Protein AF-A0A949JIA8-F1 (afdb_monomer)

Structure (mmCIF, N/CA/C/O backbone):
data_AF-A0A949JIA8-F1
#
_entry.id   AF-A0A949JIA8-F1
#
loop_
_atom_site.group_PDB
_atom_site.id
_atom_site.type_symbol
_atom_site.label_atom_id
_atom_site.label_alt_id
_atom_site.label_comp_id
_atom_site.label_asym_id
_atom_site.label_entity_id
_atom_site.label_seq_id
_atom_site.pdbx_PDB_ins_code
_atom_site.Cartn_x
_atom_site.Cartn_y
_atom_site.Cartn_z
_atom_site.occupancy
_atom_site.B_iso_or_equiv
_atom_site.auth_seq_id
_atom_site.auth_comp_id
_atom_site.auth_asym_id
_atom_site.auth_atom_id
_atom_site.pdbx_PDB_model_num
ATOM 1 N N . MET A 1 1 ? -11.321 12.462 -4.643 1.00 48.06 1 MET A N 1
ATOM 2 C CA . MET A 1 1 ? -10.225 12.807 -3.706 1.00 48.06 1 MET A CA 1
ATOM 3 C C . MET A 1 1 ? -9.293 11.621 -3.452 1.00 48.06 1 MET A C 1
ATOM 5 O O . MET A 1 1 ? -8.139 11.735 -3.814 1.00 48.06 1 MET A O 1
ATOM 9 N N . LEU A 1 2 ? -9.768 10.472 -2.946 1.00 48.75 2 LEU A N 1
ATOM 10 C CA . LEU A 1 2 ? -8.940 9.263 -2.719 1.00 48.75 2 LEU A CA 1
ATOM 11 C C . LEU A 1 2 ? -8.238 8.728 -3.985 1.00 48.75 2 LEU A C 1
ATOM 13 O O . LEU A 1 2 ? -7.047 8.453 -3.949 1.00 48.75 2 LEU A O 1
ATOM 17 N N . PHE A 1 3 ? -8.948 8.689 -5.119 1.00 49.31 3 PHE A N 1
ATOM 18 C CA . PHE A 1 3 ? -8.374 8.350 -6.431 1.00 49.31 3 PHE A CA 1
ATOM 19 C C . PHE A 1 3 ? -7.180 9.247 -6.804 1.00 49.31 3 PHE A C 1
ATOM 21 O O . PHE A 1 3 ? -6.133 8.763 -7.211 1.00 49.31 3 PHE A O 1
ATOM 28 N N . LEU A 1 4 ? -7.312 10.560 -6.581 1.00 50.59 4 LEU A N 1
ATOM 29 C CA . LEU A 1 4 ? -6.259 11.535 -6.871 1.00 50.59 4 LEU A CA 1
ATOM 30 C C . LEU A 1 4 ? -5.041 11.364 -5.959 1.00 50.59 4 LEU A C 1
ATOM 32 O O . LEU A 1 4 ? -3.936 11.565 -6.429 1.00 50.59 4 LEU A O 1
ATOM 36 N N . VAL A 1 5 ? -5.210 10.971 -4.693 1.00 57.28 5 VAL A N 1
ATOM 37 C CA . VAL A 1 5 ? -4.082 10.751 -3.766 1.00 57.28 5 VAL A CA 1
ATOM 38 C C . VAL A 1 5 ? -3.214 9.578 -4.223 1.00 57.28 5 VAL A C 1
ATOM 40 O O . VAL A 1 5 ? -1.993 9.696 -4.257 1.00 57.28 5 VAL A O 1
ATOM 43 N N . VAL A 1 6 ? -3.838 8.477 -4.645 1.00 55.75 6 VAL A N 1
ATOM 44 C CA . VAL A 1 6 ? -3.121 7.299 -5.154 1.00 55.75 6 VAL A CA 1
ATOM 45 C C . VAL A 1 6 ? -2.468 7.579 -6.505 1.00 55.75 6 VAL A C 1
ATOM 47 O O . VAL A 1 6 ? -1.308 7.227 -6.716 1.00 55.75 6 VAL A O 1
ATOM 50 N N . CYS A 1 7 ? -3.168 8.280 -7.398 1.00 53.34 7 CYS A N 1
ATOM 51 C CA . CYS A 1 7 ? -2.590 8.728 -8.658 1.00 53.34 7 CYS A CA 1
ATOM 52 C C . CYS A 1 7 ? -1.411 9.686 -8.420 1.00 53.34 7 CYS A C 1
ATOM 54 O O . CYS A 1 7 ? -0.359 9.501 -9.007 1.00 53.34 7 CYS A O 1
ATOM 56 N N . VAL A 1 8 ? -1.516 10.658 -7.512 1.00 54.25 8 VAL A N 1
ATOM 57 C CA . VAL A 1 8 ? -0.422 11.601 -7.206 1.00 54.25 8 VAL A CA 1
ATOM 58 C C . VAL A 1 8 ? 0.787 10.909 -6.562 1.00 54.25 8 VAL A C 1
ATOM 60 O O . VAL A 1 8 ? 1.900 11.386 -6.746 1.00 54.25 8 VAL A O 1
ATOM 63 N N . GLY A 1 9 ? 0.604 9.784 -5.863 1.00 54.06 9 GLY A N 1
ATOM 64 C CA . GLY A 1 9 ? 1.711 8.981 -5.328 1.00 54.06 9 GLY A CA 1
ATOM 65 C C . GLY A 1 9 ? 2.430 8.122 -6.376 1.00 54.06 9 GLY A C 1
ATOM 66 O O . GLY A 1 9 ? 3.646 7.998 -6.324 1.00 54.06 9 GLY A O 1
ATOM 67 N N . SER A 1 10 ? 1.697 7.564 -7.345 1.00 54.56 10 SER A N 1
ATOM 68 C CA . SER A 1 10 ? 2.227 6.618 -8.349 1.00 54.56 10 SER A CA 1
ATOM 69 C C . SER A 1 10 ? 2.618 7.262 -9.690 1.00 54.56 10 SER A C 1
ATOM 71 O O . SER A 1 10 ? 3.460 6.736 -10.419 1.00 54.56 10 SER A O 1
ATOM 73 N N . ILE A 1 11 ? 2.055 8.431 -10.018 1.00 56.16 11 ILE A N 1
ATOM 74 C CA . ILE A 1 11 ? 2.352 9.193 -11.242 1.00 56.16 11 ILE A CA 1
ATOM 75 C C . ILE A 1 11 ? 3.787 9.749 -11.267 1.00 56.16 11 ILE A C 1
ATOM 77 O O . ILE A 1 11 ? 4.413 9.643 -12.318 1.00 56.16 11 ILE A O 1
ATOM 81 N N . PRO A 1 12 ? 4.362 10.315 -10.187 1.00 56.94 12 PRO A N 1
ATOM 82 C CA . PRO A 1 12 ? 5.738 10.813 -10.210 1.00 56.94 12 PRO A CA 1
ATOM 83 C C . PRO A 1 12 ? 6.752 9.706 -10.503 1.00 56.94 12 PRO A C 1
ATOM 85 O O . PRO A 1 12 ? 7.654 9.913 -11.314 1.00 56.94 12 PRO A O 1
ATOM 88 N N . SER A 1 13 ? 6.554 8.519 -9.919 1.00 56.00 13 SER A N 1
ATOM 89 C CA . SER A 1 13 ? 7.356 7.322 -10.186 1.00 56.00 13 SER A CA 1
ATOM 90 C C . SER A 1 13 ? 7.270 6.943 -11.666 1.00 56.00 13 SER A C 1
ATOM 92 O O . SER A 1 13 ? 8.297 6.744 -12.306 1.00 56.00 13 SER A O 1
ATOM 94 N N . MET A 1 14 ? 6.065 6.956 -12.248 1.00 58.00 14 MET A N 1
ATOM 95 C CA . MET A 1 14 ? 5.831 6.673 -13.669 1.00 58.00 14 MET A CA 1
ATOM 96 C C . MET A 1 14 ? 6.398 7.751 -14.619 1.00 58.00 14 MET A C 1
ATOM 98 O O . MET A 1 14 ? 6.914 7.427 -15.687 1.00 58.00 14 MET A O 1
ATOM 102 N N . LEU A 1 15 ? 6.341 9.034 -14.254 1.00 58.91 15 LEU A N 1
ATOM 103 C CA . LEU A 1 15 ? 6.844 10.139 -15.080 1.00 58.91 15 LEU A CA 1
ATOM 104 C C . LEU A 1 15 ? 8.374 10.228 -15.064 1.00 58.91 15 LEU A C 1
ATOM 106 O O . LEU A 1 15 ? 8.983 10.399 -16.118 1.00 58.91 15 LEU A O 1
ATOM 110 N N . LEU A 1 16 ? 9.006 10.046 -13.900 1.00 60.19 16 LEU A N 1
ATOM 111 C CA . LEU A 1 16 ? 10.465 9.899 -13.797 1.00 60.19 16 LEU A CA 1
ATOM 112 C C . LEU A 1 16 ? 10.954 8.660 -14.561 1.00 60.19 16 LEU A C 1
ATOM 114 O O . LEU A 1 16 ? 12.045 8.653 -15.130 1.00 60.19 16 LEU A O 1
ATOM 118 N N . PHE A 1 17 ? 10.121 7.623 -14.615 1.00 57.09 17 PHE A N 1
ATOM 119 C CA . PHE A 1 17 ? 10.389 6.367 -15.300 1.00 57.09 17 PHE A CA 1
ATOM 120 C C . PHE A 1 17 ? 10.308 6.451 -16.835 1.00 57.09 17 PHE A C 1
ATOM 122 O O . PHE A 1 17 ? 11.038 5.734 -17.519 1.00 57.09 17 PHE A O 1
ATOM 129 N N . LEU A 1 18 ? 9.501 7.356 -17.394 1.00 59.12 18 LEU A N 1
ATOM 130 C CA . LEU A 1 18 ? 9.379 7.585 -18.843 1.00 59.12 18 LEU A CA 1
ATOM 131 C C . LEU A 1 18 ? 10.398 8.591 -19.409 1.00 59.12 18 LEU A C 1
ATOM 133 O O . LEU A 1 18 ? 10.367 8.893 -20.598 1.00 59.12 18 LEU A O 1
ATOM 137 N N . ALA A 1 19 ? 11.324 9.103 -18.596 1.00 63.78 19 ALA A N 1
ATOM 138 C CA . ALA A 1 19 ? 12.181 10.236 -18.949 1.00 63.78 19 ALA A CA 1
ATOM 139 C C . ALA A 1 19 ? 13.267 9.975 -20.025 1.00 63.78 19 ALA A C 1
ATOM 141 O O . ALA A 1 19 ? 14.107 10.845 -20.238 1.00 63.78 19 ALA A O 1
ATOM 142 N N . SER A 1 20 ? 13.295 8.819 -20.711 1.00 63.31 20 SER A N 1
ATOM 143 C CA . SER A 1 20 ? 14.191 8.619 -21.869 1.00 63.31 20 SER A CA 1
ATOM 144 C C . SER A 1 20 ? 13.420 8.528 -23.18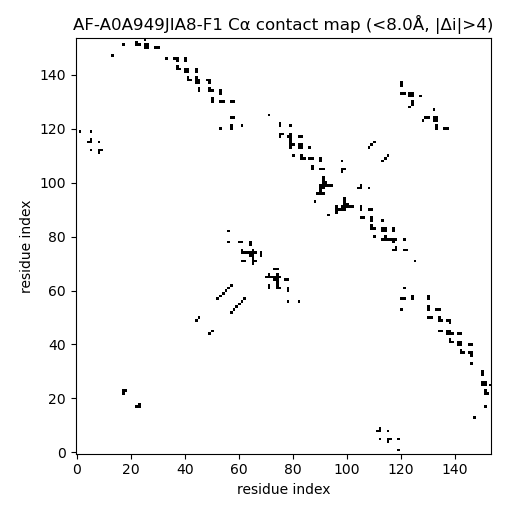4 1.00 63.31 20 SER A C 1
ATOM 146 O O . SER A 1 20 ? 12.416 7.826 -23.277 1.00 63.31 20 SER A O 1
ATOM 148 N N . GLU A 1 21 ? 13.933 9.183 -24.228 1.00 63.59 21 GLU A N 1
ATOM 149 C CA . GLU A 1 21 ? 13.304 9.227 -25.559 1.00 63.59 21 GLU A CA 1
ATOM 150 C C . GLU A 1 21 ? 13.044 7.829 -26.147 1.00 63.59 21 GLU A C 1
ATOM 152 O O . GLU A 1 21 ? 11.975 7.572 -26.697 1.00 63.59 21 GLU A O 1
ATOM 157 N N . SER A 1 22 ? 13.963 6.882 -25.925 1.00 67.69 22 SER A N 1
ATOM 158 C CA . SER A 1 22 ? 13.813 5.478 -26.339 1.00 67.69 22 SER A CA 1
ATOM 159 C C . SER A 1 22 ? 12.608 4.767 -25.707 1.00 67.69 22 SER A C 1
ATOM 161 O O . SER A 1 22 ? 11.966 3.935 -26.347 1.00 67.69 22 SER A O 1
ATOM 163 N N . ARG A 1 23 ? 12.261 5.110 -24.459 1.00 69.25 23 ARG A N 1
ATOM 164 C CA . ARG A 1 23 ? 11.122 4.526 -23.735 1.00 69.25 23 ARG A CA 1
ATOM 165 C C . ARG A 1 23 ? 9.791 5.065 -24.252 1.00 69.25 23 ARG A C 1
ATOM 167 O O . ARG A 1 23 ? 8.817 4.319 -24.325 1.00 69.25 23 ARG A O 1
ATOM 174 N N . ILE A 1 24 ? 9.763 6.329 -24.673 1.00 70.44 24 ILE A N 1
ATOM 175 C CA . ILE A 1 24 ? 8.584 6.959 -25.282 1.00 70.44 24 ILE A CA 1
ATOM 176 C C . ILE A 1 24 ? 8.259 6.300 -26.629 1.00 70.44 24 ILE A C 1
ATOM 178 O O . ILE A 1 24 ? 7.097 6.002 -26.908 1.00 70.44 24 ILE A O 1
ATOM 182 N N . GLU A 1 25 ? 9.269 6.011 -27.451 1.00 72.50 25 GLU A N 1
ATOM 183 C CA . GLU A 1 25 ? 9.066 5.361 -28.750 1.00 72.50 25 GLU A CA 1
ATOM 184 C C . GLU A 1 25 ? 8.513 3.929 -28.605 1.00 72.50 25 GLU A C 1
ATOM 186 O O . GLU A 1 25 ? 7.538 3.567 -29.273 1.00 72.50 25 GLU A O 1
ATOM 191 N N . ASN A 1 26 ? 9.075 3.129 -27.690 1.00 72.75 26 ASN A N 1
ATOM 192 C CA . ASN A 1 26 ? 8.585 1.774 -27.399 1.00 72.75 26 ASN A CA 1
ATOM 193 C C . ASN A 1 26 ? 7.161 1.786 -26.824 1.00 72.75 26 ASN A C 1
ATOM 195 O O . ASN A 1 26 ? 6.344 0.919 -27.164 1.00 72.75 26 ASN A O 1
ATOM 199 N N . PHE A 1 27 ? 6.834 2.808 -26.027 1.00 72.38 27 PHE A N 1
ATOM 200 C CA . PHE A 1 27 ? 5.487 3.024 -25.516 1.00 72.38 27 PHE A CA 1
ATOM 201 C C . PHE A 1 27 ? 4.470 3.255 -26.635 1.00 72.38 27 PHE A C 1
ATOM 203 O O . PHE A 1 27 ? 3.462 2.549 -26.704 1.00 72.38 27 PHE A O 1
ATOM 210 N N . ILE A 1 28 ? 4.756 4.180 -27.555 1.00 75.00 28 ILE A N 1
ATOM 211 C CA . ILE A 1 28 ? 3.870 4.483 -28.689 1.00 75.00 28 ILE A CA 1
ATOM 212 C C . ILE A 1 28 ? 3.655 3.236 -29.555 1.00 75.00 28 ILE A C 1
ATOM 214 O O . ILE A 1 28 ? 2.518 2.922 -29.910 1.00 75.00 28 ILE A O 1
ATOM 218 N N . LYS A 1 29 ? 4.718 2.476 -29.849 1.00 79.94 29 LYS A N 1
ATOM 219 C CA . LYS A 1 29 ? 4.624 1.247 -30.657 1.00 79.94 29 LYS A CA 1
ATOM 220 C C . LYS A 1 29 ? 3.755 0.170 -30.005 1.00 79.94 29 LYS A C 1
ATOM 222 O O . LYS A 1 29 ? 3.089 -0.579 -30.715 1.00 79.94 29 LYS A O 1
ATOM 227 N N . SER A 1 30 ? 3.717 0.111 -28.676 1.00 79.38 30 SER A N 1
ATOM 228 C CA . SER A 1 30 ? 3.021 -0.941 -27.922 1.00 79.38 30 SER A CA 1
ATOM 229 C C . SER A 1 30 ? 1.652 -0.519 -27.379 1.00 79.38 30 SER A C 1
ATOM 231 O O . SER A 1 30 ? 0.978 -1.328 -26.743 1.00 79.38 30 SER A O 1
ATOM 233 N N . ILE A 1 31 ? 1.203 0.716 -27.637 1.00 80.50 31 ILE A N 1
ATOM 234 C CA . ILE A 1 31 ? -0.027 1.280 -27.053 1.00 80.50 31 ILE A CA 1
ATOM 235 C C . ILE A 1 31 ? -1.280 0.441 -27.357 1.00 80.50 31 ILE A C 1
ATOM 237 O O . ILE A 1 31 ? -2.172 0.310 -26.523 1.00 80.50 31 ILE A O 1
ATOM 241 N N . HIS A 1 32 ? -1.315 -0.201 -28.527 1.00 83.06 32 HIS A N 1
ATOM 242 C CA . HIS A 1 32 ? -2.406 -1.076 -28.957 1.00 83.06 32 HIS A CA 1
A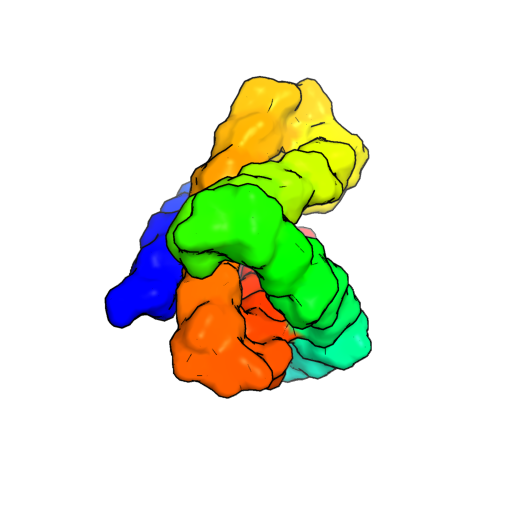TOM 243 C C . HIS A 1 32 ? -2.521 -2.364 -28.123 1.00 83.06 32 HIS A C 1
ATOM 245 O O . HIS A 1 32 ? -3.580 -2.986 -28.101 1.00 83.06 32 HIS A O 1
ATOM 251 N N . LEU A 1 33 ? -1.455 -2.758 -27.417 1.00 84.44 33 LEU A N 1
ATOM 252 C CA . LEU A 1 33 ? -1.442 -3.920 -26.527 1.00 84.44 33 LEU A CA 1
ATOM 253 C C . LEU A 1 33 ? -1.941 -3.584 -25.117 1.00 84.44 33 LEU A C 1
ATOM 255 O O . LEU A 1 33 ? -2.299 -4.504 -24.381 1.00 84.44 33 LEU A O 1
ATOM 259 N N . ILE A 1 34 ? -2.005 -2.297 -24.742 1.00 83.25 34 ILE A N 1
ATOM 260 C CA . ILE A 1 34 ? -2.421 -1.855 -23.399 1.00 83.25 34 ILE A CA 1
ATOM 261 C C . ILE A 1 34 ? -3.775 -2.439 -22.996 1.00 83.25 34 ILE A C 1
ATOM 263 O O . ILE A 1 34 ? -3.841 -2.992 -21.901 1.00 83.25 34 ILE A O 1
ATOM 267 N N . PRO A 1 35 ? -4.842 -2.388 -23.822 1.00 87.31 35 PRO A N 1
ATOM 268 C CA . PRO A 1 35 ? -6.145 -2.885 -23.388 1.00 87.31 35 PRO A CA 1
ATOM 269 C C . PRO A 1 35 ? -6.115 -4.372 -23.025 1.00 87.31 35 PRO A C 1
ATOM 271 O O . PRO A 1 35 ? -6.722 -4.778 -22.034 1.00 87.31 35 PRO A O 1
ATOM 274 N N . LEU A 1 36 ? -5.374 -5.180 -23.790 1.00 89.38 36 LEU A N 1
ATOM 275 C CA . LEU A 1 36 ? -5.245 -6.612 -23.541 1.00 89.38 36 LEU A CA 1
ATOM 276 C C . LEU A 1 36 ? -4.378 -6.891 -22.308 1.00 89.38 36 LEU A C 1
ATOM 278 O O . LEU A 1 36 ? -4.811 -7.625 -21.421 1.00 89.38 36 LEU A O 1
ATOM 282 N N . ILE A 1 37 ? -3.184 -6.290 -22.233 1.00 88.69 37 ILE A N 1
ATOM 283 C CA . ILE A 1 37 ? -2.250 -6.473 -21.110 1.00 88.69 37 ILE A CA 1
ATOM 284 C C . ILE A 1 37 ? -2.910 -6.037 -19.804 1.00 88.69 37 ILE A C 1
ATOM 286 O O . ILE A 1 37 ? -2.908 -6.798 -18.840 1.00 88.69 37 ILE A O 1
ATOM 290 N N . PHE A 1 38 ? -3.535 -4.859 -19.795 1.00 91.31 38 PHE A N 1
ATOM 291 C CA . PHE A 1 38 ? -4.229 -4.335 -18.628 1.00 91.31 38 PHE A CA 1
ATOM 292 C C . PHE A 1 38 ? -5.362 -5.261 -18.190 1.00 91.31 38 PHE A C 1
ATOM 294 O O . PHE A 1 38 ? -5.451 -5.584 -17.013 1.00 91.31 38 PHE A O 1
ATOM 301 N N . SER A 1 39 ? -6.203 -5.731 -19.117 1.00 92.56 39 SER A N 1
ATOM 302 C CA . SER A 1 39 ? -7.336 -6.601 -18.771 1.00 92.56 39 SER A CA 1
ATOM 303 C C . SER A 1 39 ? -6.878 -7.923 -18.155 1.00 92.56 39 SER A C 1
ATOM 305 O O . SER A 1 39 ? -7.436 -8.368 -17.153 1.00 92.56 39 SER A O 1
ATOM 307 N N . VAL A 1 40 ? -5.837 -8.541 -18.722 1.00 93.38 40 VAL A N 1
ATOM 308 C CA . VAL A 1 40 ? -5.274 -9.792 -18.196 1.00 93.38 40 VAL A CA 1
ATOM 309 C C . VAL A 1 40 ? -4.611 -9.560 -16.837 1.00 93.38 40 VAL A C 1
ATOM 311 O O . VAL A 1 40 ? -4.882 -10.307 -15.898 1.00 93.38 40 VAL A O 1
ATOM 314 N N . ALA A 1 41 ? -3.796 -8.509 -16.706 1.00 93.12 41 ALA A N 1
ATOM 315 C CA . ALA A 1 41 ? -3.138 -8.157 -15.451 1.00 93.12 41 ALA A CA 1
ATOM 316 C C . ALA A 1 41 ? -4.153 -7.813 -14.353 1.00 93.12 41 ALA A C 1
ATOM 318 O O . ALA A 1 41 ? -3.994 -8.251 -13.220 1.00 93.12 41 ALA A O 1
ATOM 319 N N . PHE A 1 42 ? -5.231 -7.106 -14.696 1.00 95.38 42 PHE A N 1
ATOM 320 C CA . PHE A 1 42 ? -6.310 -6.760 -13.777 1.00 95.38 42 PHE A CA 1
ATOM 321 C C . PHE A 1 42 ? -7.030 -7.997 -13.258 1.00 95.38 42 PHE A C 1
ATOM 323 O O . PHE A 1 42 ? -7.212 -8.128 -12.053 1.00 95.38 42 PHE A O 1
ATOM 330 N N . LEU A 1 43 ? -7.414 -8.925 -14.139 1.00 96.44 43 LEU A N 1
ATOM 331 C CA . LEU A 1 43 ? -8.068 -10.164 -13.716 1.00 96.44 43 LEU A CA 1
ATOM 332 C C . LEU A 1 43 ? -7.151 -11.009 -12.831 1.00 96.44 43 LEU A C 1
ATOM 334 O O . LEU A 1 43 ? -7.604 -11.543 -11.820 1.00 96.44 43 LEU A O 1
ATOM 338 N N . PHE A 1 44 ? -5.867 -11.098 -13.183 1.00 95.31 44 PHE A N 1
ATOM 339 C CA . PHE A 1 44 ? -4.881 -11.817 -12.385 1.00 95.31 44 PHE A CA 1
ATOM 340 C C . PHE A 1 44 ? -4.686 -11.175 -11.005 1.00 95.31 44 PHE A C 1
ATOM 342 O O . PHE A 1 44 ? -4.775 -11.867 -9.993 1.00 95.31 44 PHE A O 1
ATOM 349 N N . ALA A 1 45 ? -4.488 -9.855 -10.953 1.00 94.88 45 ALA A N 1
ATOM 350 C CA . ALA A 1 45 ? -4.326 -9.110 -9.709 1.00 94.88 45 ALA A CA 1
ATOM 351 C C . ALA A 1 45 ? -5.584 -9.197 -8.835 1.00 94.88 45 ALA A C 1
ATOM 353 O O . ALA A 1 45 ? -5.488 -9.454 -7.638 1.00 94.88 45 ALA A O 1
ATOM 354 N N . PHE A 1 46 ? -6.771 -9.060 -9.434 1.00 96.62 46 PHE A N 1
ATOM 355 C CA . PHE A 1 46 ? -8.044 -9.111 -8.719 1.00 96.62 46 PHE A CA 1
ATOM 356 C C . PHE A 1 46 ? -8.297 -10.480 -8.088 1.00 96.62 46 PHE A C 1
ATOM 358 O O . PHE A 1 46 ? -8.606 -10.559 -6.902 1.00 96.62 46 PHE A O 1
ATOM 365 N N . LEU A 1 47 ? -8.154 -11.558 -8.865 1.00 94.44 47 LEU 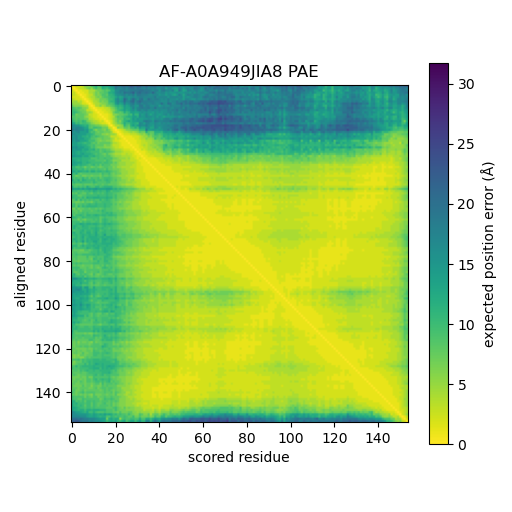A N 1
ATOM 366 C CA . LEU A 1 47 ? -8.441 -12.917 -8.399 1.00 94.44 47 LEU A CA 1
ATOM 367 C C . LEU A 1 47 ? -7.336 -13.503 -7.511 1.00 94.44 47 LEU A C 1
ATOM 369 O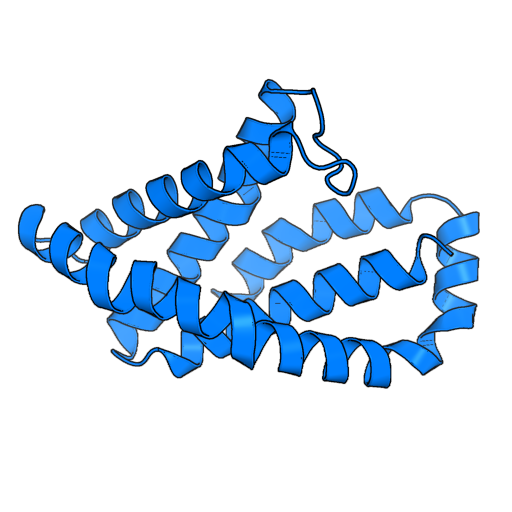 O . LEU A 1 47 ? -7.603 -14.445 -6.767 1.00 94.44 47 LEU A O 1
ATOM 373 N N . GLY A 1 48 ? -6.115 -12.976 -7.605 1.00 94.56 48 GLY A N 1
ATOM 374 C CA . GLY A 1 48 ? -4.976 -13.385 -6.793 1.00 94.56 48 GLY A CA 1
ATOM 375 C C . GLY A 1 48 ? -4.734 -12.430 -5.621 1.00 94.56 48 GLY A C 1
ATOM 376 O O . GLY A 1 48 ? -5.466 -12.490 -4.627 1.00 94.56 48 GLY A O 1
ATOM 377 N N . PRO A 1 49 ? -3.697 -11.576 -5.703 1.00 93.56 49 PRO A N 1
ATOM 378 C CA . PRO A 1 49 ? -3.217 -10.798 -4.566 1.00 93.56 49 PRO A CA 1
ATOM 379 C C . PRO A 1 49 ? -4.286 -9.869 -3.989 1.00 93.56 49 PRO A C 1
ATOM 381 O O . PRO A 1 49 ? -4.509 -9.911 -2.782 1.00 93.56 49 PRO A O 1
ATOM 384 N N . ALA A 1 50 ? -5.038 -9.132 -4.813 1.00 96.50 50 ALA A N 1
ATOM 385 C CA . ALA A 1 50 ? -5.935 -8.087 -4.326 1.00 96.50 50 ALA A CA 1
ATOM 386 C C . ALA A 1 50 ? -7.001 -8.616 -3.356 1.00 96.50 50 ALA A C 1
ATOM 388 O O . ALA A 1 50 ? -7.129 -8.103 -2.249 1.00 96.50 50 ALA A O 1
ATOM 389 N N . ILE A 1 51 ? -7.752 -9.667 -3.708 1.00 96.62 51 ILE A N 1
ATOM 390 C CA . ILE A 1 51 ? -8.755 -10.225 -2.782 1.00 96.62 51 ILE A CA 1
ATOM 391 C C . ILE A 1 51 ? -8.086 -10.763 -1.514 1.00 96.62 51 ILE A C 1
ATOM 393 O O . ILE A 1 51 ? -8.583 -10.519 -0.414 1.00 96.62 51 ILE A O 1
ATOM 397 N N . THR A 1 52 ? -6.975 -11.491 -1.649 1.00 97.56 52 THR A N 1
ATOM 398 C CA . THR A 1 52 ? -6.323 -12.130 -0.497 1.00 97.56 52 THR A CA 1
ATOM 399 C C . THR A 1 52 ? -5.718 -11.119 0.475 1.00 97.56 52 THR A C 1
ATOM 401 O O . THR A 1 52 ? -5.917 -11.234 1.688 1.00 97.56 52 THR A O 1
ATOM 404 N N . GLU A 1 53 ? -5.046 -10.095 -0.042 1.00 97.69 53 GLU A N 1
ATOM 405 C CA . GLU A 1 53 ? -4.439 -9.033 0.749 1.00 97.69 53 GLU A CA 1
ATOM 406 C C . GLU A 1 53 ? -5.504 -8.134 1.364 1.00 97.69 53 GLU A C 1
ATOM 408 O O . GLU A 1 53 ? -5.470 -7.884 2.570 1.00 97.69 53 GLU A O 1
ATOM 413 N N . GLU A 1 54 ? -6.505 -7.702 0.590 1.00 97.88 54 GLU A N 1
ATOM 414 C CA . GLU A 1 54 ? -7.586 -6.885 1.138 1.00 97.88 54 GLU A CA 1
ATOM 415 C C . GLU A 1 54 ? -8.371 -7.637 2.211 1.00 97.88 54 GLU A C 1
ATOM 417 O O . GLU A 1 54 ? -8.690 -7.064 3.252 1.00 97.88 54 GLU A O 1
ATOM 422 N N . PHE A 1 55 ? -8.623 -8.933 2.036 1.00 98.12 55 PHE A N 1
ATOM 423 C CA . PHE A 1 55 ? -9.247 -9.734 3.082 1.00 98.12 55 PHE A CA 1
ATOM 424 C C . PHE A 1 55 ? -8.399 -9.764 4.363 1.00 98.12 55 PHE A C 1
ATOM 426 O O . PHE A 1 55 ? -8.906 -9.471 5.449 1.00 98.12 55 PHE A O 1
ATOM 433 N N . PHE A 1 56 ? -7.105 -10.072 4.255 1.00 98.50 56 PHE A N 1
ATOM 434 C CA . PHE A 1 56 ? -6.226 -10.157 5.420 1.00 98.50 56 PHE A CA 1
ATOM 435 C C . PHE A 1 56 ? -6.074 -8.808 6.130 1.00 98.50 56 PHE A C 1
ATOM 437 O O . PHE A 1 56 ? -6.334 -8.693 7.331 1.00 98.50 56 PHE A O 1
ATOM 444 N N . PHE A 1 57 ? -5.678 -7.768 5.402 1.00 98.50 57 PHE A N 1
ATOM 445 C CA . PHE A 1 57 ? -5.385 -6.478 6.006 1.00 98.50 57 PHE A CA 1
ATOM 446 C C . PHE A 1 57 ? -6.659 -5.753 6.448 1.00 98.50 57 PHE A C 1
ATOM 448 O O . PHE A 1 57 ? -6.637 -5.095 7.486 1.00 98.50 57 PHE A O 1
ATOM 455 N N . ARG A 1 58 ? -7.776 -5.852 5.708 1.00 98.00 58 ARG A N 1
ATOM 456 C CA . ARG A 1 58 ? -8.967 -5.019 5.970 1.00 98.00 58 ARG A CA 1
ATOM 457 C C . ARG A 1 58 ? -9.993 -5.795 6.783 1.00 98.00 58 ARG A C 1
ATOM 459 O O . ARG A 1 58 ? -10.320 -5.384 7.891 1.00 98.00 58 ARG A O 1
ATOM 466 N N . ALA A 1 59 ? -10.447 -6.943 6.291 1.00 97.38 59 ALA A N 1
ATOM 467 C CA . ALA A 1 59 ? -11.500 -7.689 6.980 1.00 97.38 59 ALA A CA 1
ATOM 468 C C . ALA A 1 59 ? -11.029 -8.325 8.301 1.00 97.38 59 ALA A C 1
ATOM 470 O O . ALA A 1 59 ? -11.832 -8.474 9.221 1.00 97.38 59 ALA A O 1
ATOM 471 N N . LEU A 1 60 ? -9.744 -8.686 8.423 1.00 98.25 60 LEU A N 1
ATOM 472 C CA . LEU A 1 60 ? -9.211 -9.305 9.643 1.00 98.25 60 LEU A CA 1
ATOM 473 C C . LEU A 1 60 ? -8.387 -8.344 10.502 1.00 98.25 60 LEU A C 1
ATOM 475 O O . LEU A 1 60 ? -8.715 -8.120 11.670 1.00 98.25 60 LEU A O 1
ATOM 479 N N . LEU A 1 61 ? -7.284 -7.819 9.967 1.00 98.56 61 LEU A N 1
ATOM 480 C CA . LEU A 1 61 ? -6.311 -7.090 10.775 1.00 98.56 61 LEU A CA 1
ATOM 481 C C . LEU A 1 61 ? -6.832 -5.709 11.192 1.00 98.56 61 LEU A C 1
ATOM 483 O O . LEU A 1 61 ? -6.734 -5.359 12.369 1.00 98.56 61 LEU A O 1
ATOM 487 N N . LEU A 1 62 ? -7.424 -4.949 10.267 1.00 98.62 62 LEU A N 1
ATOM 488 C CA . LEU A 1 62 ? -7.952 -3.613 10.548 1.00 98.62 62 LEU A CA 1
ATOM 489 C C . LEU A 1 62 ? -9.080 -3.650 11.575 1.00 98.62 62 LEU A C 1
ATOM 491 O O . LEU A 1 62 ? -9.027 -2.873 12.523 1.00 98.62 62 LEU A O 1
ATOM 495 N N . GLU A 1 63 ? -10.033 -4.575 11.463 1.00 98.25 63 GLU A N 1
ATOM 496 C CA . GLU A 1 63 ? -11.102 -4.717 12.463 1.00 98.25 63 GLU A CA 1
ATOM 497 C C . GLU A 1 63 ? -10.543 -4.943 13.873 1.00 98.25 63 GLU A C 1
ATOM 499 O O . GLU A 1 63 ? -10.932 -4.266 14.825 1.00 98.25 63 GLU A O 1
ATOM 504 N N . ARG A 1 64 ? -9.561 -5.842 14.014 1.00 98.38 64 ARG A N 1
ATOM 505 C CA . ARG A 1 64 ? -8.930 -6.131 15.311 1.00 98.38 64 ARG A CA 1
ATOM 506 C C . ARG A 1 64 ? -8.163 -4.932 15.857 1.00 98.38 64 ARG A C 1
ATOM 508 O O . ARG A 1 64 ? -8.269 -4.626 17.043 1.00 98.38 64 ARG A O 1
ATOM 515 N N . MET A 1 65 ? -7.396 -4.249 15.009 1.00 98.56 65 MET A N 1
ATOM 516 C CA . MET A 1 65 ? -6.622 -3.079 15.426 1.00 98.56 65 MET A CA 1
ATOM 517 C C . MET A 1 65 ? -7.534 -1.912 15.800 1.00 98.56 65 MET A C 1
ATOM 519 O O . MET A 1 65 ? -7.319 -1.300 16.842 1.00 98.56 65 MET A O 1
ATOM 523 N N . ALA A 1 66 ? -8.578 -1.643 15.011 1.00 98.44 66 ALA A N 1
ATOM 524 C CA . ALA A 1 66 ? -9.559 -0.597 15.282 1.00 98.44 66 ALA A CA 1
ATOM 525 C C . ALA A 1 66 ? -10.293 -0.835 16.609 1.00 98.44 66 ALA A C 1
ATOM 527 O O . ALA A 1 66 ? -10.463 0.105 17.386 1.00 98.44 66 ALA A O 1
ATOM 528 N N . GLN A 1 67 ? -10.656 -2.086 16.910 1.00 98.31 67 GLN A N 1
ATOM 529 C CA . GLN A 1 67 ? -11.234 -2.470 18.202 1.00 98.31 67 GLN A CA 1
ATOM 530 C C . GLN A 1 67 ? -10.250 -2.270 19.359 1.00 98.31 67 GLN A C 1
ATOM 532 O O . GLN A 1 67 ? -10.620 -1.695 20.383 1.00 98.31 67 GLN A O 1
ATOM 537 N N . TYR A 1 68 ? -8.996 -2.700 19.195 1.00 98.31 68 TYR A N 1
ATOM 538 C CA . TYR A 1 68 ? -7.962 -2.571 20.222 1.00 98.31 68 TYR A CA 1
ATOM 539 C C . TYR A 1 68 ? -7.685 -1.104 20.586 1.00 98.31 68 TYR A C 1
ATOM 541 O O . TYR A 1 68 ? -7.659 -0.750 21.765 1.00 98.31 68 TYR A O 1
ATOM 549 N N . VAL A 1 69 ? -7.544 -0.232 19.584 1.00 98.19 69 VAL A N 1
ATOM 550 C CA . VAL A 1 69 ? -7.272 1.204 19.790 1.00 98.19 69 VAL A CA 1
ATOM 551 C C . VAL A 1 69 ? -8.533 2.057 19.937 1.00 98.19 69 VAL A C 1
ATOM 553 O O . VAL A 1 69 ? -8.430 3.261 20.164 1.00 98.19 69 VAL A O 1
ATOM 556 N N . LYS A 1 70 ? -9.720 1.451 19.808 1.00 98.19 70 LYS A N 1
ATOM 557 C CA . LYS A 1 70 ? -11.037 2.110 19.858 1.00 98.19 70 LYS A CA 1
ATOM 558 C C . LYS A 1 70 ? -11.175 3.273 18.864 1.00 98.19 70 LYS A C 1
ATOM 560 O O . LYS A 1 70 ? -11.787 4.293 19.171 1.00 98.19 70 LYS A O 1
ATOM 565 N N . SER A 1 71 ? -10.581 3.138 17.680 1.00 98.25 71 SER A N 1
ATOM 566 C CA . SER A 1 71 ? -10.621 4.154 16.625 1.00 98.25 71 SER A CA 1
ATOM 567 C C . SER A 1 71 ? -10.403 3.518 15.258 1.00 98.25 71 SER A C 1
ATOM 569 O O . SER A 1 71 ? -9.340 2.952 15.006 1.00 98.25 71 SER A O 1
ATOM 571 N N . ASP A 1 72 ? -11.376 3.674 14.355 1.00 98.00 72 ASP A N 1
ATOM 572 C CA . ASP A 1 72 ? -11.253 3.235 12.959 1.00 98.00 72 ASP A CA 1
ATOM 573 C C . ASP A 1 72 ? -10.022 3.867 12.296 1.00 98.00 72 ASP A C 1
ATOM 575 O O . ASP A 1 72 ? -9.226 3.175 11.667 1.00 98.00 72 ASP A O 1
ATOM 579 N N . MET A 1 73 ? -9.808 5.173 12.492 1.00 98.19 73 MET A N 1
ATOM 580 C CA . MET A 1 73 ? -8.648 5.865 11.924 1.00 98.19 73 MET A CA 1
ATOM 581 C C . MET A 1 73 ? -7.333 5.397 12.557 1.00 98.19 73 MET A C 1
ATOM 583 O O . MET A 1 73 ? -6.347 5.211 11.849 1.00 98.19 73 MET A O 1
ATOM 587 N N . GLY A 1 74 ? -7.314 5.156 13.872 1.00 98.38 74 GLY A N 1
ATOM 588 C CA . GLY A 1 74 ? -6.147 4.583 14.549 1.00 98.38 74 GLY A CA 1
ATOM 589 C C . GLY A 1 74 ? -5.792 3.199 13.998 1.00 98.38 74 GLY A C 1
ATOM 590 O O . GLY A 1 74 ? -4.631 2.935 13.691 1.00 98.38 74 GLY A O 1
ATOM 591 N N . GLY A 1 75 ? -6.802 2.350 13.790 1.00 98.50 75 GLY A N 1
ATOM 592 C CA . GLY A 1 75 ? -6.647 1.053 13.139 1.00 98.50 75 GLY A CA 1
ATOM 593 C C . GLY A 1 75 ? -6.112 1.185 11.713 1.00 98.50 75 GLY A C 1
ATOM 594 O O . GLY A 1 75 ? -5.159 0.491 11.365 1.00 98.50 75 GLY A O 1
ATOM 595 N N . ILE A 1 76 ? -6.663 2.110 10.913 1.00 98.62 76 ILE A N 1
ATOM 596 C CA . ILE A 1 76 ? -6.214 2.368 9.534 1.00 98.62 76 ILE A CA 1
ATOM 597 C C . ILE A 1 76 ? -4.724 2.708 9.514 1.00 98.62 76 ILE A C 1
ATOM 599 O O . ILE A 1 76 ? -3.987 2.123 8.726 1.00 98.62 76 ILE A O 1
ATOM 603 N N . MET A 1 77 ? -4.267 3.615 10.380 1.00 98.38 77 MET A N 1
ATOM 604 C CA . MET A 1 77 ? -2.864 4.040 10.401 1.00 98.38 77 MET A CA 1
ATOM 605 C C . MET A 1 77 ? -1.920 2.895 10.781 1.00 98.38 77 MET A C 1
ATOM 607 O O . MET A 1 77 ? -0.887 2.711 10.139 1.00 98.38 77 MET A O 1
ATOM 611 N N . ILE A 1 78 ? -2.290 2.083 11.775 1.00 98.44 78 ILE A N 1
ATOM 612 C CA . ILE A 1 78 ? -1.492 0.921 12.192 1.00 98.44 78 ILE A CA 1
ATOM 613 C C . ILE A 1 78 ? -1.414 -0.108 11.064 1.00 98.44 78 ILE A C 1
ATOM 615 O O . ILE A 1 78 ? -0.325 -0.548 10.698 1.00 98.44 78 ILE A O 1
ATOM 619 N N . VAL A 1 79 ? -2.555 -0.477 10.479 1.00 98.44 79 VAL A N 1
ATOM 620 C CA . VAL A 1 79 ? -2.596 -1.473 9.404 1.00 98.44 79 VAL A CA 1
ATOM 621 C C . VAL A 1 79 ? -1.895 -0.980 8.148 1.00 98.44 79 VAL A C 1
ATOM 623 O O . VAL A 1 79 ? -1.224 -1.773 7.498 1.00 98.44 79 VAL A O 1
ATOM 626 N N . ALA A 1 80 ? -1.977 0.309 7.825 1.00 98.00 80 ALA A N 1
ATOM 627 C CA . ALA A 1 80 ? -1.250 0.872 6.697 1.00 98.00 80 ALA A CA 1
ATOM 628 C C . ALA A 1 80 ? 0.270 0.737 6.855 1.00 98.00 80 ALA A C 1
ATOM 630 O O . ALA A 1 80 ? 0.950 0.352 5.905 1.00 98.00 80 ALA A O 1
ATOM 631 N N . LEU A 1 81 ? 0.797 0.983 8.058 1.00 97.69 81 LEU A N 1
ATOM 632 C CA . LEU A 1 81 ? 2.217 0.780 8.356 1.00 97.69 81 LEU A CA 1
ATOM 633 C C . LEU A 1 81 ? 2.608 -0.699 8.279 1.00 97.69 81 LEU A C 1
ATOM 635 O O . LEU A 1 81 ? 3.637 -1.028 7.695 1.00 97.69 81 LEU A O 1
A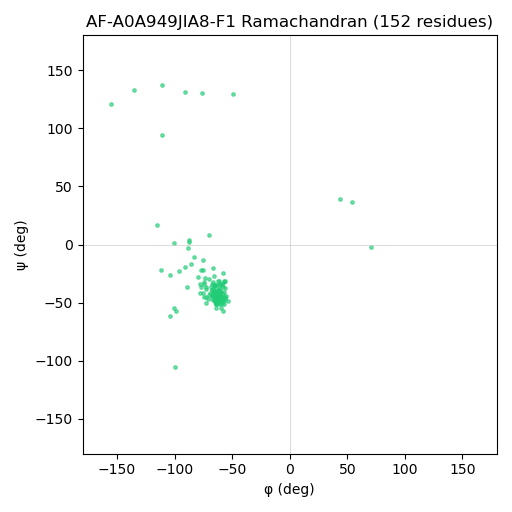TOM 639 N N . LEU A 1 82 ? 1.783 -1.601 8.816 1.00 98.25 82 LEU A N 1
ATOM 640 C CA . LEU A 1 82 ? 2.036 -3.044 8.743 1.00 98.25 82 LEU A CA 1
ATOM 641 C C . LEU A 1 82 ? 1.988 -3.566 7.299 1.00 98.25 82 LEU A C 1
ATOM 643 O O . LEU A 1 82 ? 2.846 -4.354 6.909 1.00 98.25 82 LEU A O 1
ATOM 647 N N . ASN A 1 83 ? 1.036 -3.090 6.494 1.00 97.00 83 ASN A N 1
ATOM 648 C CA . ASN A 1 83 ? 0.941 -3.393 5.067 1.00 97.00 83 ASN A CA 1
ATOM 649 C C . ASN A 1 83 ? 2.174 -2.888 4.306 1.00 97.00 83 ASN A C 1
ATOM 651 O O . ASN A 1 83 ? 2.712 -3.601 3.467 1.00 97.00 83 ASN A O 1
ATOM 655 N N . ALA A 1 84 ? 2.668 -1.688 4.618 1.00 96.31 84 ALA A N 1
ATOM 656 C CA . ALA A 1 84 ? 3.901 -1.175 4.026 1.00 96.31 84 ALA A CA 1
ATOM 657 C C . ALA A 1 84 ? 5.122 -2.022 4.413 1.00 96.31 84 ALA A C 1
ATOM 659 O O . ALA A 1 84 ? 5.911 -2.398 3.550 1.00 96.31 84 ALA A O 1
ATOM 660 N N . LEU A 1 85 ? 5.261 -2.383 5.691 1.00 97.50 85 LEU A N 1
ATOM 661 C CA . LEU A 1 85 ? 6.363 -3.224 6.168 1.00 97.50 85 LEU A CA 1
ATOM 662 C C . LEU A 1 85 ? 6.339 -4.630 5.560 1.00 97.50 85 LEU A C 1
ATOM 664 O O . LEU A 1 85 ? 7.403 -5.169 5.260 1.00 97.50 85 LEU A O 1
ATOM 668 N N . TYR A 1 86 ? 5.153 -5.196 5.316 1.00 97.31 86 TYR A N 1
ATOM 669 C CA . TYR A 1 86 ? 4.992 -6.450 4.574 1.00 97.31 86 TYR A CA 1
ATOM 670 C C . TYR A 1 86 ? 5.639 -6.388 3.179 1.00 97.31 86 TYR A C 1
ATOM 672 O O . TYR A 1 86 ? 6.189 -7.385 2.720 1.00 97.31 86 TYR A O 1
ATOM 680 N N . HIS A 1 87 ? 5.669 -5.208 2.550 1.00 95.69 87 HIS A N 1
ATOM 681 C CA . HIS A 1 87 ? 6.270 -5.014 1.232 1.00 95.69 87 HIS A CA 1
ATOM 682 C C . HIS A 1 87 ? 7.791 -4.794 1.244 1.00 95.69 87 HIS A C 1
ATOM 684 O O . HIS A 1 87 ? 8.425 -4.839 0.188 1.00 95.69 87 HIS A O 1
ATOM 690 N N . LEU A 1 88 ? 8.409 -4.580 2.411 1.00 96.75 88 LEU A N 1
ATOM 691 C CA . LEU A 1 88 ? 9.840 -4.276 2.502 1.00 96.75 88 LEU A CA 1
ATOM 692 C C . LEU A 1 88 ? 10.745 -5.370 1.904 1.00 96.75 88 LEU A C 1
ATOM 694 O O . LEU A 1 88 ? 11.666 -5.016 1.164 1.00 96.75 88 LEU A O 1
ATOM 698 N N . PRO A 1 89 ? 10.525 -6.678 2.161 1.00 96.81 89 PRO A N 1
ATOM 699 C CA . PRO A 1 89 ? 11.364 -7.716 1.572 1.00 96.81 89 PRO A CA 1
ATOM 700 C C . PRO A 1 89 ? 11.295 -7.713 0.043 1.00 96.81 89 PRO A C 1
ATOM 702 O O . PRO A 1 89 ? 12.320 -7.894 -0.610 1.00 96.81 89 PRO A O 1
ATOM 705 N N . PHE A 1 90 ? 10.121 -7.445 -0.535 1.00 93.69 90 PHE A N 1
ATOM 706 C CA . PHE A 1 90 ? 9.962 -7.352 -1.986 1.00 93.69 90 PHE A CA 1
ATOM 707 C C . PHE A 1 90 ? 10.744 -6.164 -2.546 1.00 93.69 90 PHE A C 1
ATOM 709 O O . PHE A 1 90 ? 11.551 -6.337 -3.456 1.00 93.69 90 PHE A O 1
ATOM 716 N N . ALA A 1 91 ? 10.589 -4.993 -1.926 1.00 92.81 91 ALA A N 1
ATOM 717 C CA . ALA A 1 91 ? 11.293 -3.778 -2.318 1.00 92.81 91 ALA A CA 1
ATOM 718 C C . ALA A 1 91 ? 12.819 -3.899 -2.218 1.00 92.81 91 ALA A C 1
ATOM 720 O O . ALA A 1 91 ? 13.549 -3.327 -3.028 1.00 92.81 91 ALA A O 1
ATOM 721 N N . PHE A 1 92 ? 13.324 -4.633 -1.230 1.00 96.50 92 PHE A N 1
ATOM 722 C CA . PHE A 1 92 ? 14.760 -4.726 -1.001 1.00 96.50 92 PHE A CA 1
ATOM 723 C C . PHE A 1 92 ? 15.435 -5.870 -1.774 1.00 96.50 92 PHE A C 1
ATOM 725 O O . PHE A 1 92 ? 16.565 -5.694 -2.234 1.00 96.50 92 PHE A O 1
ATOM 732 N N . PHE A 1 93 ? 14.774 -7.023 -1.930 1.00 96.44 93 PHE A N 1
ATOM 733 C CA . PHE A 1 93 ? 15.402 -8.230 -2.481 1.00 96.44 93 PHE A CA 1
ATOM 734 C C . PHE A 1 93 ? 15.022 -8.558 -3.931 1.00 96.44 93 PHE A C 1
ATOM 736 O O . PHE A 1 93 ? 15.819 -9.213 -4.603 1.00 96.44 93 PHE A O 1
ATOM 743 N N . LEU A 1 94 ? 13.850 -8.150 -4.435 1.00 91.06 94 LEU A N 1
ATOM 744 C CA . LEU A 1 94 ? 13.433 -8.533 -5.790 1.00 91.06 94 LEU A CA 1
ATOM 745 C C . LEU A 1 94 ? 14.168 -7.728 -6.864 1.00 91.06 94 LEU A C 1
ATOM 747 O O . LEU A 1 94 ? 14.161 -6.502 -6.852 1.00 91.06 94 LEU A O 1
ATOM 751 N N . GLU A 1 95 ? 14.720 -8.433 -7.853 1.00 86.69 95 GLU A N 1
ATOM 752 C CA . GLU A 1 95 ? 15.380 -7.838 -9.028 1.00 86.69 95 GLU A CA 1
ATOM 753 C C . GLU A 1 95 ? 14.471 -6.896 -9.823 1.00 86.69 95 GLU A C 1
ATOM 755 O O . GLU A 1 95 ? 14.934 -5.930 -10.423 1.00 86.69 95 GLU A O 1
ATOM 760 N N . SER A 1 96 ? 13.169 -7.179 -9.838 1.00 80.75 96 SER A N 1
ATOM 761 C CA . SER A 1 96 ? 12.186 -6.391 -10.580 1.00 80.75 96 SER A CA 1
ATOM 762 C C . SER A 1 96 ? 11.850 -5.053 -9.918 1.00 80.75 96 SER A C 1
ATOM 764 O O . SER A 1 96 ? 11.221 -4.211 -10.559 1.00 80.75 96 SER A O 1
ATOM 766 N N . TRP A 1 97 ? 12.237 -4.842 -8.656 1.00 83.38 97 TRP A N 1
ATOM 767 C CA . TRP A 1 97 ? 11.969 -3.600 -7.938 1.00 83.38 97 TRP A CA 1
ATOM 768 C C . TRP A 1 97 ? 13.122 -2.604 -8.119 1.00 83.38 97 TRP A C 1
ATOM 770 O O . TRP A 1 97 ? 14.278 -2.954 -7.872 1.00 83.38 97 TRP A O 1
ATOM 780 N N . PRO A 1 98 ? 12.841 -1.332 -8.465 1.00 83.06 98 PRO A N 1
ATOM 781 C CA . PRO A 1 98 ? 13.883 -0.316 -8.657 1.00 83.06 98 PRO A CA 1
ATOM 782 C C . PRO A 1 98 ? 14.778 -0.092 -7.430 1.00 83.06 98 PRO A C 1
ATOM 784 O O . PRO A 1 98 ? 15.915 0.347 -7.559 1.00 83.06 98 PRO A O 1
ATOM 787 N N . THR A 1 99 ? 14.265 -0.397 -6.237 1.00 88.88 99 THR A N 1
ATOM 788 C CA . THR A 1 99 ? 14.902 -0.137 -4.941 1.00 88.88 99 THR A CA 1
ATOM 789 C C . THR A 1 99 ? 15.845 -1.243 -4.461 1.00 88.88 99 THR A C 1
ATOM 791 O O . THR A 1 99 ? 16.381 -1.148 -3.353 1.00 88.88 99 THR A O 1
ATOM 794 N N . LYS A 1 100 ? 16.046 -2.298 -5.258 1.00 91.56 100 LYS A N 1
ATOM 795 C CA . LYS A 1 100 ? 16.816 -3.488 -4.883 1.00 91.56 100 LYS A CA 1
ATOM 796 C C . LYS A 1 100 ? 18.187 -3.137 -4.291 1.00 91.56 100 LYS A C 1
ATOM 798 O O . LYS A 1 100 ? 18.967 -2.384 -4.871 1.00 91.56 100 LYS A O 1
ATOM 803 N N . GLY A 1 101 ? 18.497 -3.713 -3.129 1.00 94.69 101 GLY A N 1
ATOM 804 C CA . GLY A 1 101 ? 19.772 -3.532 -2.427 1.00 94.69 101 GLY A CA 1
ATOM 805 C C . GLY A 1 101 ? 19.987 -2.145 -1.806 1.00 94.69 101 GLY A C 1
ATOM 806 O O . GLY A 1 101 ? 20.987 -1.940 -1.120 1.00 94.69 101 GLY A O 1
ATOM 807 N N . ASN A 1 102 ? 19.056 -1.202 -1.980 1.00 96.19 102 ASN A N 1
ATOM 808 C CA . ASN A 1 102 ? 19.127 0.144 -1.420 1.00 96.19 102 ASN A CA 1
ATOM 809 C C . ASN A 1 102 ? 18.063 0.318 -0.328 1.00 96.19 102 ASN A C 1
ATOM 811 O O . ASN A 1 102 ? 16.915 0.662 -0.603 1.00 96.19 102 ASN A O 1
ATOM 815 N N . LEU A 1 103 ? 18.449 0.080 0.929 1.00 95.75 103 LEU A N 1
ATOM 816 C CA . LEU A 1 103 ? 17.512 0.081 2.056 1.00 95.75 103 LEU A CA 1
ATOM 817 C C . LEU A 1 103 ? 16.831 1.446 2.283 1.00 95.75 103 LEU A C 1
ATOM 819 O O . LEU A 1 103 ? 15.609 1.454 2.422 1.00 95.75 103 LEU A O 1
ATOM 823 N N . PRO A 1 104 ? 17.542 2.595 2.293 1.00 96.19 104 PRO A N 1
ATOM 824 C CA . PRO A 1 104 ? 16.886 3.898 2.411 1.00 96.19 104 PRO A CA 1
ATOM 825 C C . PRO A 1 104 ? 15.844 4.151 1.317 1.00 96.19 104 PRO A C 1
ATOM 827 O O . PRO A 1 104 ? 14.756 4.647 1.609 1.00 96.19 104 PRO A O 1
ATOM 830 N N . TRP A 1 105 ? 16.142 3.770 0.070 1.00 92.94 105 TRP A N 1
ATOM 831 C CA . TRP A 1 105 ? 15.194 3.931 -1.029 1.00 92.94 105 TRP A CA 1
ATOM 832 C C . TRP A 1 105 ? 14.008 2.967 -0.905 1.00 92.94 105 TRP A C 1
ATOM 834 O O . TRP A 1 105 ? 12.868 3.401 -1.041 1.00 92.94 105 TRP A O 1
ATOM 844 N N . ALA A 1 106 ? 14.245 1.698 -0.562 1.00 94.38 106 ALA A N 1
ATOM 845 C CA . ALA A 1 106 ? 13.185 0.718 -0.328 1.00 94.38 106 ALA A CA 1
ATOM 846 C C . ALA A 1 106 ? 12.231 1.164 0.792 1.00 94.38 106 ALA A C 1
ATOM 848 O O . ALA A 1 106 ? 11.015 1.121 0.618 1.00 94.38 106 ALA A O 1
ATOM 849 N N . LEU A 1 107 ? 12.772 1.662 1.911 1.00 94.81 107 LEU A N 1
ATOM 850 C CA . LEU A 1 107 ? 11.986 2.231 3.008 1.00 94.81 107 LEU A CA 1
ATOM 851 C C . LEU A 1 107 ? 11.175 3.445 2.552 1.00 94.81 107 LEU A C 1
ATOM 853 O O . LEU A 1 107 ? 9.988 3.533 2.858 1.00 94.81 107 LEU A O 1
ATOM 857 N N . SER A 1 108 ? 11.792 4.360 1.802 1.00 92.31 108 SER A N 1
ATOM 858 C CA . SER A 1 108 ? 11.074 5.505 1.244 1.00 92.31 108 SER A CA 1
ATOM 859 C C . SER A 1 108 ? 9.909 5.040 0.373 1.00 92.31 108 SER A C 1
ATOM 861 O O . SER A 1 108 ? 8.793 5.497 0.589 1.00 92.31 108 SER A O 1
ATOM 863 N N . ALA A 1 109 ? 10.143 4.099 -0.546 1.00 88.12 109 ALA A N 1
ATOM 864 C CA . ALA A 1 109 ? 9.137 3.612 -1.483 1.00 88.12 109 ALA A CA 1
ATOM 865 C C . ALA A 1 109 ? 7.943 2.959 -0.773 1.00 88.12 109 ALA A C 1
ATOM 867 O O . ALA A 1 109 ? 6.799 3.314 -1.048 1.00 88.12 109 ALA A O 1
ATOM 868 N N . ILE A 1 110 ? 8.167 2.064 0.198 1.00 93.56 110 ILE A N 1
ATOM 869 C CA . ILE A 1 110 ? 7.044 1.424 0.904 1.00 93.56 110 ILE A CA 1
ATOM 870 C C . ILE A 1 110 ? 6.241 2.420 1.751 1.00 93.56 110 ILE A C 1
ATOM 872 O O . ILE A 1 110 ? 5.028 2.279 1.883 1.00 93.56 110 ILE A O 1
ATOM 876 N N . ILE A 1 111 ? 6.876 3.452 2.311 1.00 90.50 111 ILE A N 1
ATOM 877 C CA . ILE A 1 111 ? 6.162 4.459 3.101 1.00 90.50 111 ILE A CA 1
ATOM 878 C C . ILE A 1 111 ? 5.355 5.384 2.189 1.00 90.50 111 ILE A C 1
ATOM 880 O O . ILE A 1 111 ? 4.190 5.659 2.473 1.00 90.50 111 ILE A O 1
ATOM 884 N N . THR A 1 112 ? 5.938 5.855 1.087 1.00 87.06 112 THR A N 1
ATOM 885 C CA . THR A 1 112 ? 5.263 6.810 0.201 1.00 87.06 112 THR A CA 1
ATOM 886 C C . THR A 1 112 ? 4.230 6.151 -0.698 1.00 87.06 112 THR A C 1
ATOM 888 O O . THR A 1 112 ? 3.207 6.760 -0.984 1.00 87.06 112 THR A O 1
ATOM 891 N N . GLU A 1 113 ? 4.456 4.916 -1.134 1.00 86.12 113 GLU A N 1
ATOM 892 C CA . GLU A 1 113 ? 3.572 4.244 -2.088 1.00 86.12 113 GLU A CA 1
ATOM 893 C C . GLU A 1 113 ? 2.632 3.274 -1.367 1.00 86.12 113 GLU A C 1
ATOM 895 O O . GLU A 1 113 ? 1.408 3.407 -1.461 1.00 86.12 113 GLU A O 1
ATOM 900 N N . GLN A 1 114 ? 3.178 2.348 -0.574 1.00 91.06 114 GLN A N 1
ATOM 901 C CA . GLN A 1 114 ? 2.385 1.266 0.019 1.00 91.06 114 GLN A CA 1
ATOM 902 C C . GLN A 1 114 ? 1.563 1.725 1.226 1.00 91.06 114 GLN A C 1
ATOM 904 O O . GLN A 1 114 ? 0.385 1.378 1.331 1.00 91.06 114 GLN A O 1
ATOM 909 N N . ALA A 1 115 ? 2.120 2.551 2.118 1.00 92.75 115 ALA A N 1
ATOM 910 C CA . ALA A 1 115 ? 1.369 3.033 3.280 1.00 92.75 115 ALA A CA 1
ATOM 911 C C . ALA A 1 115 ? 0.228 3.981 2.867 1.00 92.75 115 ALA A C 1
ATOM 913 O O . ALA A 1 115 ? -0.899 3.828 3.339 1.00 92.75 115 ALA A O 1
ATOM 914 N N . LEU A 1 116 ? 0.475 4.926 1.948 1.00 90.25 116 LEU A N 1
ATOM 915 C CA . LEU A 1 116 ? -0.560 5.861 1.476 1.00 90.25 116 LEU A CA 1
ATOM 916 C C . LEU A 1 116 ? -1.699 5.146 0.738 1.00 90.25 116 LEU A C 1
ATOM 918 O O . LEU A 1 116 ? -2.882 5.444 0.952 1.00 90.25 116 LEU A O 1
ATOM 922 N N . THR A 1 117 ? -1.354 4.162 -0.090 1.00 90.19 117 THR A N 1
ATOM 923 C CA . THR A 1 117 ? -2.338 3.311 -0.764 1.00 90.19 117 THR A CA 1
ATOM 924 C C . THR A 1 117 ? -3.134 2.497 0.257 1.00 90.19 117 THR A C 1
ATOM 926 O O . THR A 1 117 ? -4.366 2.465 0.213 1.00 90.19 117 THR A O 1
ATOM 929 N N . ALA A 1 118 ? -2.471 1.945 1.275 1.00 95.19 118 ALA A N 1
ATOM 930 C CA . ALA A 1 118 ? -3.140 1.174 2.311 1.00 95.19 118 ALA A CA 1
ATOM 931 C C . ALA A 1 118 ? -4.102 2.002 3.179 1.00 95.19 118 ALA A C 1
ATOM 933 O O . ALA A 1 118 ? -5.169 1.491 3.533 1.00 95.19 118 ALA A O 1
ATOM 934 N N . ILE A 1 119 ? -3.785 3.274 3.461 1.00 96.56 119 ILE A N 1
ATOM 935 C CA . ILE A 1 119 ? -4.713 4.217 4.111 1.00 96.56 119 ILE A CA 1
ATOM 936 C C . ILE A 1 119 ? -5.975 4.381 3.258 1.00 96.56 119 ILE A C 1
ATOM 938 O O . ILE A 1 119 ? -7.092 4.313 3.773 1.00 96.56 119 ILE A O 1
ATOM 942 N N . THR A 1 120 ? -5.807 4.556 1.946 1.00 94.00 120 THR A N 1
ATOM 943 C CA . THR A 1 120 ? -6.919 4.717 0.997 1.00 94.00 120 THR A CA 1
ATOM 944 C C . THR A 1 120 ? -7.848 3.504 1.028 1.00 94.00 120 THR A C 1
ATOM 946 O O . THR A 1 120 ? -9.064 3.664 1.164 1.00 94.00 120 THR A O 1
ATOM 949 N N . PHE A 1 121 ? -7.295 2.292 0.980 1.00 95.69 121 PHE A N 1
ATOM 950 C CA . PHE A 1 121 ? -8.085 1.061 1.047 1.00 95.69 121 PHE A CA 1
ATOM 951 C C . PHE A 1 121 ? -8.766 0.883 2.407 1.00 95.69 121 PHE A C 1
ATOM 953 O O . PHE A 1 121 ? -9.935 0.506 2.462 1.00 95.69 121 PHE A O 1
ATOM 960 N N . GLY A 1 122 ? -8.085 1.229 3.504 1.00 97.62 122 GLY A N 1
ATOM 961 C CA . GLY A 1 122 ? -8.673 1.226 4.845 1.00 97.62 122 GLY A CA 1
ATOM 962 C C . GLY A 1 122 ? -9.878 2.165 4.963 1.00 97.62 122 GLY A C 1
ATOM 963 O O . GLY A 1 122 ? -10.904 1.789 5.527 1.00 97.62 122 GLY A O 1
ATOM 964 N N . ILE A 1 123 ? -9.810 3.357 4.360 1.00 97.75 123 ILE A N 1
ATOM 965 C CA . ILE A 1 123 ? -10.942 4.295 4.304 1.00 97.75 123 ILE A CA 1
ATOM 966 C C . ILE A 1 123 ? -12.101 3.720 3.479 1.00 97.75 123 ILE A C 1
ATOM 968 O O . ILE A 1 123 ? -13.258 3.847 3.887 1.00 97.75 123 ILE A O 1
ATOM 972 N N . LEU A 1 124 ? -11.818 3.099 2.328 1.00 96.69 124 LEU A N 1
ATOM 973 C CA . LEU A 1 124 ? -12.846 2.441 1.511 1.00 96.69 124 LEU A CA 1
ATOM 974 C C . LEU A 1 124 ? -13.531 1.318 2.291 1.00 96.69 124 LEU A C 1
ATOM 976 O O . LEU A 1 124 ? -14.760 1.249 2.300 1.00 96.69 124 LEU A O 1
ATOM 980 N N . TRP A 1 125 ? -12.754 0.495 2.995 1.00 97.75 125 TRP A N 1
ATOM 981 C CA . TRP A 1 125 ? -13.273 -0.557 3.858 1.00 97.75 125 TRP A CA 1
ATOM 982 C C . TRP A 1 125 ? -14.171 0.000 4.962 1.00 97.75 125 TRP A C 1
ATOM 984 O O . TRP A 1 125 ? -15.328 -0.390 5.047 1.00 97.75 125 TRP A O 1
ATOM 994 N N . VAL A 1 126 ? -13.700 0.959 5.763 1.00 97.69 126 VAL A N 1
ATOM 995 C CA . VAL A 1 126 ? -14.488 1.511 6.881 1.00 97.69 126 VAL A CA 1
ATOM 996 C C . VAL A 1 126 ? -15.814 2.106 6.400 1.00 97.69 126 VAL A C 1
ATOM 998 O O . VAL A 1 126 ? -16.835 1.946 7.070 1.00 97.69 126 VAL A O 1
ATOM 1001 N N . LYS A 1 127 ? -15.820 2.742 5.221 1.00 97.12 127 LYS A N 1
ATOM 1002 C CA . LYS A 1 127 ? -17.018 3.348 4.624 1.00 97.12 127 LYS A CA 1
ATOM 1003 C C . LYS A 1 127 ? -18.008 2.348 4.037 1.00 97.12 127 LYS A C 1
ATOM 1005 O O . LYS A 1 127 ? -19.197 2.646 4.005 1.00 97.12 127 LYS A O 1
ATOM 1010 N N . THR A 1 128 ? -17.532 1.224 3.509 1.00 97.25 128 THR A N 1
ATOM 1011 C CA . THR A 1 128 ? -18.372 0.300 2.725 1.00 97.25 128 THR A CA 1
ATOM 1012 C C . THR A 1 128 ? -18.619 -1.034 3.415 1.00 97.25 128 THR A C 1
ATOM 1014 O O . THR A 1 128 ? -19.580 -1.715 3.069 1.00 97.25 128 THR A O 1
ATOM 1017 N N . ARG A 1 129 ? -17.750 -1.414 4.360 1.00 96.31 129 ARG A N 1
ATOM 1018 C CA . ARG A 1 129 ? -17.650 -2.744 4.986 1.00 96.31 129 ARG A CA 1
ATOM 1019 C C . ARG A 1 129 ? -17.752 -3.867 3.951 1.00 96.31 129 ARG A C 1
ATOM 1021 O O . ARG A 1 129 ? -18.389 -4.893 4.161 1.00 96.31 129 ARG A O 1
ATOM 1028 N N . ASN A 1 130 ? -17.130 -3.628 2.799 1.00 96.88 130 ASN A N 1
ATOM 1029 C CA . ASN A 1 130 ? -17.128 -4.508 1.646 1.00 96.88 130 ASN A CA 1
ATOM 1030 C C . ASN A 1 130 ? -15.697 -4.589 1.102 1.00 96.88 130 ASN A C 1
ATOM 1032 O O . ASN A 1 130 ? -15.029 -3.568 0.947 1.00 96.88 130 ASN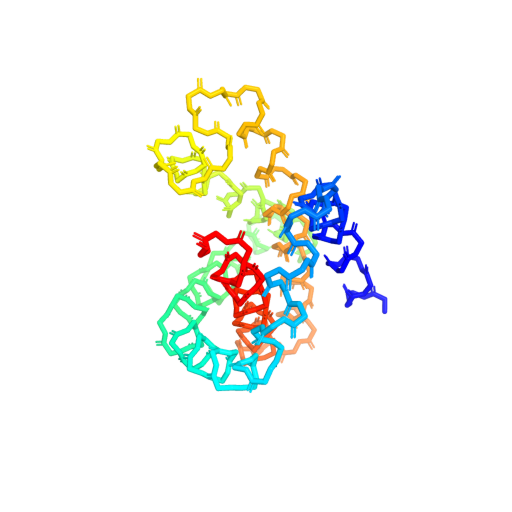 A O 1
ATOM 1036 N N . ILE A 1 131 ? -15.221 -5.805 0.827 1.00 96.38 131 ILE A N 1
ATOM 1037 C CA .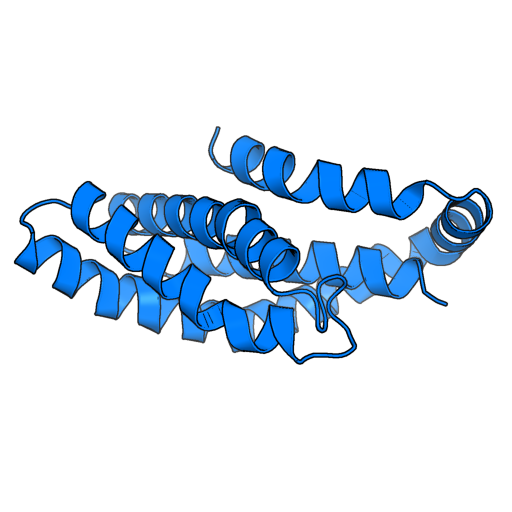 ILE A 1 131 ? -13.872 -6.042 0.294 1.00 96.38 131 ILE A CA 1
ATOM 1038 C C . ILE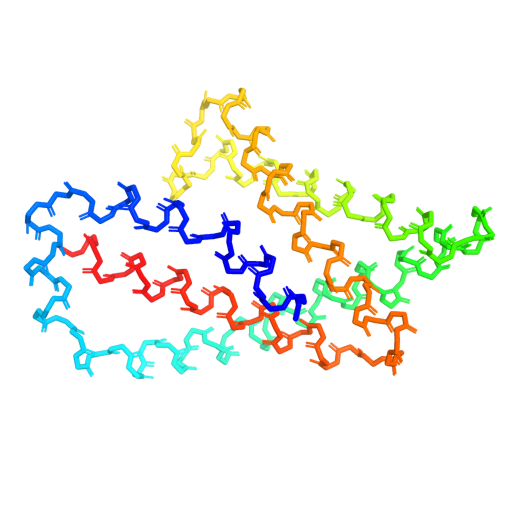 A 1 131 ? -13.759 -5.696 -1.194 1.00 96.38 131 ILE A C 1
ATOM 1040 O O . ILE A 1 131 ? -12.664 -5.441 -1.682 1.00 96.38 131 ILE A O 1
ATOM 1044 N N . ILE A 1 132 ? -14.876 -5.663 -1.925 1.00 96.75 132 ILE A N 1
ATOM 1045 C CA . ILE A 1 132 ? -14.869 -5.483 -3.378 1.00 96.75 132 ILE A CA 1
ATOM 1046 C C . ILE A 1 132 ? -14.345 -4.096 -3.782 1.00 96.75 132 ILE A C 1
ATOM 1048 O O . ILE A 1 132 ? -13.461 -4.050 -4.633 1.00 96.75 132 ILE A O 1
ATOM 1052 N N . PRO A 1 133 ? -14.788 -2.964 -3.191 1.00 95.88 133 PRO A N 1
ATOM 1053 C CA . PRO A 1 133 ? -14.241 -1.653 -3.540 1.00 95.88 133 PRO A CA 1
ATOM 1054 C C . PRO A 1 133 ? -12.717 -1.521 -3.360 1.00 95.88 133 PRO A C 1
ATOM 1056 O O . PRO A 1 133 ? -12.069 -1.096 -4.319 1.00 95.88 133 PRO A O 1
ATOM 1059 N N . PRO A 1 134 ? -12.109 -1.873 -2.204 1.00 96.00 134 PRO A N 1
ATOM 1060 C CA . PRO A 1 134 ? -10.657 -1.819 -2.084 1.00 96.00 134 PRO A CA 1
ATOM 1061 C C . PRO A 1 134 ? -9.961 -2.836 -3.000 1.00 96.00 134 PRO A C 1
ATOM 1063 O O . PRO A 1 134 ? -8.969 -2.468 -3.616 1.00 96.00 134 PRO A O 1
ATOM 1066 N N . ALA A 1 135 ? -10.500 -4.047 -3.196 1.00 96.94 135 ALA A N 1
ATOM 1067 C CA . ALA A 1 135 ? -9.878 -5.051 -4.067 1.00 96.94 135 ALA A CA 1
ATOM 1068 C C . ALA A 1 135 ? -9.889 -4.645 -5.550 1.00 96.94 135 ALA A C 1
ATOM 1070 O O . ALA A 1 135 ? -8.900 -4.840 -6.251 1.00 96.94 135 ALA A O 1
ATOM 1071 N N . LEU A 1 136 ? -10.975 -4.032 -6.035 1.00 96.06 136 LEU A N 1
ATOM 1072 C CA . LEU A 1 136 ? -11.028 -3.471 -7.390 1.00 96.06 136 LEU A CA 1
ATOM 1073 C C . LEU A 1 136 ? -9.988 -2.365 -7.566 1.00 96.06 136 LEU A C 1
ATOM 1075 O O . LEU A 1 136 ? -9.344 -2.283 -8.609 1.00 96.06 136 LEU A O 1
ATOM 1079 N N . PHE A 1 137 ? -9.826 -1.511 -6.551 1.00 94.25 137 PHE A N 1
ATOM 1080 C CA . PHE A 1 137 ? -8.882 -0.404 -6.622 1.00 94.25 137 PHE A CA 1
ATOM 1081 C C . PHE A 1 137 ? -7.427 -0.877 -6.534 1.00 94.25 137 PHE A C 1
ATOM 1083 O O . PHE A 1 137 ? -6.589 -0.397 -7.290 1.00 94.25 137 PHE A O 1
ATOM 1090 N N . HIS A 1 138 ? -7.154 -1.873 -5.695 1.00 95.06 138 HIS A N 1
ATOM 1091 C CA . HIS A 1 138 ? -5.877 -2.577 -5.625 1.00 95.06 138 HIS A CA 1
ATOM 1092 C C . HIS A 1 138 ? -5.519 -3.199 -6.979 1.00 95.06 138 HIS A C 1
ATOM 1094 O O . HIS A 1 138 ? -4.514 -2.824 -7.579 1.00 95.06 138 HIS A O 1
ATOM 1100 N N . ALA A 1 139 ? -6.388 -4.052 -7.528 1.00 95.88 139 ALA A N 1
ATOM 1101 C CA . ALA A 1 139 ? -6.145 -4.708 -8.811 1.00 95.88 139 ALA A CA 1
ATOM 1102 C C . ALA A 1 139 ? -5.943 -3.716 -9.966 1.00 95.88 139 ALA A C 1
ATOM 1104 O O . ALA A 1 139 ? -5.161 -3.971 -10.880 1.00 95.88 139 ALA A O 1
ATOM 1105 N N . PHE A 1 140 ? -6.633 -2.572 -9.927 1.00 93.62 140 PHE A N 1
ATOM 1106 C CA . PHE A 1 140 ? -6.448 -1.500 -10.900 1.00 93.62 140 PHE A CA 1
ATOM 1107 C C . PHE A 1 140 ? -5.029 -0.924 -10.856 1.00 93.62 140 PHE A C 1
ATOM 1109 O O . PHE A 1 140 ? -4.414 -0.755 -11.908 1.00 93.62 140 PHE A O 1
ATOM 1116 N N . ILE A 1 141 ? -4.513 -0.626 -9.660 1.00 90.12 141 ILE A N 1
ATOM 1117 C CA . ILE A 1 141 ? -3.170 -0.059 -9.475 1.00 90.12 141 ILE A CA 1
ATOM 1118 C C . ILE A 1 141 ? -2.112 -1.056 -9.951 1.00 90.12 141 ILE A C 1
ATOM 1120 O O . ILE A 1 141 ? -1.243 -0.683 -10.739 1.00 90.12 141 ILE A O 1
ATOM 1124 N N . ASP A 1 142 ? -2.236 -2.324 -9.566 1.00 89.44 142 ASP A N 1
ATOM 1125 C CA . ASP A 1 142 ? -1.312 -3.381 -9.985 1.00 89.44 142 ASP A CA 1
ATOM 1126 C C . ASP A 1 142 ? -1.299 -3.556 -11.502 1.00 89.44 142 ASP A C 1
ATOM 1128 O O . ASP A 1 142 ? -0.240 -3.558 -12.131 1.00 89.44 142 ASP A O 1
ATOM 1132 N N . ALA A 1 143 ? -2.481 -3.649 -12.116 1.00 90.81 143 ALA A N 1
ATOM 1133 C CA . ALA A 1 143 ? -2.608 -3.793 -13.560 1.00 90.81 143 ALA A CA 1
ATOM 1134 C C . ALA A 1 143 ? -2.041 -2.586 -14.308 1.00 90.81 143 ALA A C 1
ATOM 1136 O O . ALA A 1 143 ? -1.400 -2.745 -15.351 1.00 90.81 143 ALA A O 1
ATOM 1137 N N . PHE A 1 144 ? -2.255 -1.383 -13.776 1.00 86.81 144 PHE A N 1
ATOM 1138 C CA . PHE A 1 144 ? -1.730 -0.149 -14.341 1.00 86.81 144 PHE A CA 1
ATOM 1139 C C . PHE A 1 144 ? -0.198 -0.133 -14.310 1.00 86.81 144 PHE A C 1
ATOM 1141 O O . PHE A 1 144 ? 0.431 0.051 -15.355 1.00 86.81 144 PHE A O 1
ATOM 1148 N N . LEU A 1 145 ? 0.403 -0.400 -13.147 1.00 81.12 145 LEU A N 1
ATOM 1149 C CA . LEU A 1 145 ? 1.857 -0.431 -12.980 1.00 81.12 145 LEU A CA 1
ATOM 1150 C C . LEU A 1 145 ? 2.501 -1.545 -13.814 1.00 81.12 145 LEU A C 1
ATOM 1152 O O . LEU A 1 145 ? 3.495 -1.305 -14.500 1.00 81.12 145 LEU A O 1
ATOM 1156 N N . PHE A 1 146 ? 1.906 -2.739 -13.832 1.00 83.38 146 PHE A N 1
ATOM 1157 C CA . PHE A 1 146 ? 2.391 -3.863 -14.632 1.00 83.38 146 PHE A CA 1
ATOM 1158 C C . PHE A 1 146 ? 2.351 -3.565 -16.136 1.00 83.38 146 PHE A C 1
ATOM 1160 O O . PHE A 1 146 ? 3.305 -3.859 -16.864 1.00 83.38 146 PHE A O 1
ATOM 1167 N N . SER A 1 147 ? 1.267 -2.945 -16.611 1.00 82.88 147 SER A N 1
ATOM 1168 C CA . SER A 1 147 ? 1.128 -2.551 -18.017 1.00 82.88 147 SER A CA 1
ATOM 1169 C C . SER A 1 147 ? 2.165 -1.498 -18.403 1.00 82.88 147 SER A C 1
ATOM 1171 O O . SER A 1 147 ? 2.810 -1.627 -19.444 1.00 82.88 147 SER A O 1
ATOM 1173 N N . ALA A 1 148 ? 2.376 -0.495 -17.544 1.00 73.44 148 ALA A N 1
ATOM 1174 C CA . ALA A 1 148 ? 3.394 0.530 -17.747 1.00 73.44 148 ALA A CA 1
ATOM 1175 C C . ALA A 1 148 ? 4.811 -0.075 -17.789 1.00 73.44 148 ALA A C 1
ATOM 1177 O O . ALA A 1 148 ? 5.598 0.258 -18.676 1.00 73.44 148 ALA A O 1
ATOM 1178 N N . TYR A 1 149 ? 5.119 -1.018 -16.894 1.00 72.69 149 TYR A N 1
ATOM 1179 C CA . TYR A 1 149 ? 6.412 -1.707 -16.855 1.00 72.69 149 TYR A CA 1
ATOM 1180 C C . TYR A 1 149 ? 6.665 -2.547 -18.116 1.00 72.69 149 TYR A C 1
ATOM 1182 O O . TYR A 1 149 ? 7.692 -2.388 -18.775 1.00 72.69 149 TYR A O 1
ATOM 1190 N N . THR A 1 150 ? 5.707 -3.400 -18.493 1.00 72.06 150 THR A N 1
ATOM 1191 C CA . THR A 1 150 ? 5.833 -4.358 -19.612 1.00 72.06 150 THR A CA 1
ATOM 1192 C C . THR A 1 150 ? 6.114 -3.676 -20.949 1.00 72.06 150 THR A C 1
ATOM 1194 O O . THR A 1 150 ? 6.826 -4.210 -21.796 1.00 72.06 150 THR A O 1
ATOM 1197 N N . ILE A 1 151 ? 5.548 -2.491 -21.151 1.00 68.94 151 ILE A N 1
ATOM 1198 C CA . ILE A 1 151 ? 5.680 -1.735 -22.396 1.00 68.94 151 ILE A CA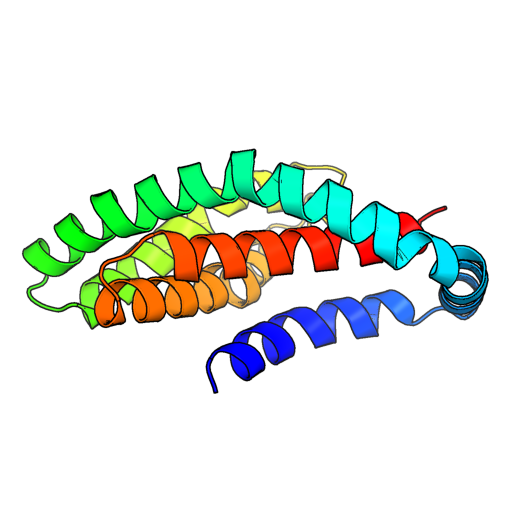 1
ATOM 1199 C C . ILE A 1 151 ? 7.014 -0.990 -22.482 1.00 68.94 151 ILE A C 1
ATOM 1201 O O . ILE A 1 151 ? 7.527 -0.754 -23.572 1.00 68.94 151 ILE A O 1
ATOM 1205 N N . THR A 1 152 ? 7.581 -0.638 -21.333 1.00 61.59 152 THR A N 1
ATOM 1206 C CA . THR A 1 152 ? 8.754 0.233 -21.252 1.00 61.59 152 THR A CA 1
ATOM 1207 C C . THR A 1 152 ? 10.079 -0.545 -21.272 1.00 61.59 152 THR A C 1
ATOM 1209 O O . THR A 1 152 ? 11.114 0.037 -21.585 1.00 61.59 152 THR A O 1
ATOM 1212 N N . PHE A 1 153 ? 10.054 -1.848 -20.961 1.00 54.97 153 PHE A N 1
ATOM 1213 C CA . PHE A 1 153 ? 11.240 -2.718 -20.855 1.00 54.97 153 PHE A CA 1
ATOM 1214 C C . PHE A 1 153 ? 11.315 -3.857 -21.887 1.00 54.97 153 PHE A C 1
ATOM 1216 O O . PHE A 1 153 ? 12.091 -4.797 -21.708 1.00 54.97 153 PHE A O 1
ATOM 1223 N N . LYS A 1 154 ? 10.535 -3.777 -22.970 1.00 50.31 154 LYS A N 1
ATOM 1224 C CA . LYS A 1 154 ? 10.920 -4.430 -24.230 1.00 50.31 154 LYS A CA 1
ATOM 1225 C C . LYS A 1 154 ? 11.916 -3.547 -24.968 1.00 50.31 154 LYS A C 1
ATOM 1227 O O . LYS A 1 154 ? 12.857 -4.124 -25.548 1.00 50.31 154 LYS A O 1
#

pLDDT: mean 86.4, std 15.02, range [48.06, 98.62]

Solvent-accessible surface area (backbone atoms only — not comparable to full-atom values): 7808 Å² total; per-residue (Å²): 110,69,69,54,55,49,46,63,51,51,45,57,60,52,53,68,67,49,72,43,74,72,36,49,55,43,34,64,76,42,52,85,48,44,68,60,48,28,53,53,37,24,52,51,28,34,76,44,59,21,46,57,49,40,41,49,50,47,72,48,47,24,53,53,40,13,60,73,67,71,27,66,68,58,7,26,56,53,42,10,50,52,56,13,57,69,44,42,63,51,28,31,68,34,86,88,33,96,29,44,79,35,62,74,54,19,54,49,48,27,54,58,46,41,20,53,44,36,37,49,36,37,53,43,27,75,75,62,78,42,63,61,69,33,14,56,52,45,7,49,53,51,10,50,54,50,41,57,49,62,40,53,74,113

Foldseek 3Di:
DLVVLLCVLVVVVLVVLCPDPLLVVLCVVCVVCLVVLLVVLLVCQLVPVLLVVLCPLAVPQLVVQCVVVVHLLRSLQVSLVVQLVVCLCVCAPPPLHPNHVPNVVSSVSSVSNRSSLSSSSSVVCVVPVDSVVSSSVRSNVRSVVSSSSVSRPD

Sequence (154 aa):
MLFLVVCVGSIPSMLLFLASESRIENFIKSIHLIPLIFSVAFLFAFLGPAITEEFFFRALLLERMAQYVKSDMGGIMIVALLNALYHLPFAFFLESWPTKGNLPWALSAIITEQALTAITFGILWVKTRNIIPPALFHAFIDAFLFSAYTITFK

Mean predicted aligned error: 6.28 Å

Secondary structure (DSSP, 8-state):
-HHHHHHHHHHHHHHHHT-SHHHHHHHHHHGGGHHHHHHHHHHHHIIIIIHHHHIIIIIIIIHHHHHHHT-HHHHHHHHHHHHHHHTHHHHHH-TTSTTTT-HHHHHHHIIIIIIHHHHHHHHHHHHH--SHHHHHHHHHHHHHHHHHHHHH--

Radius of gyration: 16.33 Å; Cα contacts (8 Å, |Δi|>4): 171; chains: 1; bounding box: 38×26×51 Å